Protein AF-A0A1E1W7G1-F1 (afdb_monomer_lite)

pLDDT: mean 76.02, std 21.82, range [36.44, 98.06]

Foldseek 3Di:
DDDDDDDDDDDDDDDDDDDPDPPPPPPPPPPPPDVVVVVLVVQAPDDDDCVLPPPPVCPVVVVVCSVPDGDGPCPDPPVRVVQVCVFPVVVQVPDDFDADDPVRPDGRDTDDDDDDDDPVNDD

Secondary structure (DSSP, 8-state):
-----------------------------------HHHHHHH-------GGG---HHHHHHHHHHHHH----TT-S-HHHHHHHHHHHHHHHTTSPPB---TT----SB-----S---TTS--

Radius of gyration: 29.88 Å; chains: 1; bounding box: 56×70×84 Å

Structure (mmCIF, N/CA/C/O backbone):
data_AF-A0A1E1W7G1-F1
#
_entry.id   AF-A0A1E1W7G1-F1
#
loop_
_atom_site.group_PDB
_atom_site.id
_atom_site.type_symbol
_atom_site.label_atom_id
_atom_site.label_alt_id
_atom_site.label_comp_id
_atom_site.label_asym_id
_atom_site.label_entity_id
_atom_site.label_seq_id
_atom_site.pdbx_PDB_ins_code
_atom_site.Cartn_x
_atom_site.Cartn_y
_atom_site.Cartn_z
_atom_site.occupancy
_atom_site.B_iso_or_equiv
_atom_site.auth_seq_id
_atom_site.auth_comp_id
_atom_site.auth_asym_id
_atom_site.auth_atom_id
_atom_site.pdbx_PDB_model_num
ATOM 1 N N . MET A 1 1 ? 22.860 47.927 57.423 1.00 47.31 1 MET A N 1
ATOM 2 C CA . MET A 1 1 ? 24.307 47.719 57.165 1.00 47.31 1 MET A CA 1
ATOM 3 C C . MET A 1 1 ? 24.834 46.611 58.072 1.00 47.31 1 MET A C 1
ATOM 5 O O . MET A 1 1 ? 24.333 46.513 59.184 1.00 47.31 1 MET A O 1
ATOM 9 N N . ARG A 1 2 ? 25.856 45.866 57.603 1.00 39.28 2 ARG A N 1
ATOM 10 C CA . ARG A 1 2 ? 26.375 44.532 58.025 1.00 39.28 2 ARG A CA 1
ATOM 11 C C . ARG A 1 2 ? 25.753 43.397 57.194 1.00 39.28 2 ARG A C 1
ATOM 13 O O . ARG A 1 2 ? 24.558 43.171 57.297 1.00 39.28 2 ARG A O 1
ATOM 20 N N . LEU A 1 3 ? 26.423 42.942 56.127 1.00 46.53 3 LEU A N 1
ATOM 21 C CA . LEU A 1 3 ? 27.581 42.022 56.032 1.00 46.53 3 LEU A CA 1
ATOM 22 C C . LEU A 1 3 ? 27.191 40.577 56.362 1.00 46.53 3 LEU A C 1
ATOM 24 O O . LEU A 1 3 ? 26.861 40.298 57.507 1.00 46.53 3 LEU A O 1
ATOM 28 N N . LEU A 1 4 ? 27.326 39.676 55.384 1.00 48.78 4 LEU A N 1
ATOM 29 C CA . LEU A 1 4 ? 28.330 38.606 55.413 1.00 48.78 4 LEU A CA 1
ATOM 30 C C . LEU A 1 4 ? 28.379 37.869 54.060 1.00 48.78 4 LEU A C 1
ATOM 32 O O . LEU A 1 4 ? 27.374 37.473 53.482 1.00 48.78 4 LEU A O 1
ATOM 36 N N . THR A 1 5 ? 29.605 37.773 53.567 1.00 52.91 5 THR A N 1
ATOM 37 C CA . THR A 1 5 ? 30.124 37.111 52.368 1.00 52.91 5 THR A CA 1
ATOM 38 C C . THR A 1 5 ? 30.096 35.592 52.482 1.00 52.91 5 THR A C 1
ATOM 40 O O . THR A 1 5 ? 30.371 35.113 53.572 1.00 52.91 5 THR A O 1
ATOM 43 N N . PHE A 1 6 ? 30.010 34.864 51.363 1.00 44.62 6 PHE A N 1
ATOM 44 C CA . PHE A 1 6 ? 30.870 33.692 51.134 1.00 44.62 6 PHE A CA 1
ATOM 45 C C . PHE A 1 6 ? 31.154 33.514 49.641 1.00 44.62 6 PHE A C 1
ATOM 47 O O . PHE A 1 6 ? 30.256 33.358 48.817 1.00 44.62 6 PHE A O 1
ATOM 54 N N . SER A 1 7 ? 32.437 33.560 49.310 1.00 46.59 7 SER A N 1
ATOM 55 C CA . SER A 1 7 ? 33.021 33.113 48.054 1.00 46.59 7 SER A CA 1
ATOM 56 C C . SER A 1 7 ? 33.713 31.760 48.269 1.00 46.59 7 SER A C 1
ATOM 58 O O . SER A 1 7 ? 33.988 31.376 49.403 1.00 46.59 7 SER A O 1
ATOM 60 N N . PHE A 1 8 ? 34.047 31.115 47.144 1.00 43.97 8 PHE A N 1
ATOM 61 C CA . PHE A 1 8 ? 34.893 29.925 46.951 1.00 43.97 8 PHE A CA 1
ATOM 62 C C . PHE A 1 8 ? 34.184 28.562 46.902 1.00 43.97 8 PHE A C 1
ATOM 64 O O . PHE A 1 8 ? 33.807 27.997 47.916 1.00 43.97 8 PHE A O 1
ATOM 71 N N . LEU A 1 9 ? 34.175 27.945 45.712 1.00 55.38 9 LEU A N 1
ATOM 72 C CA . LEU A 1 9 ? 35.238 27.002 45.332 1.00 55.38 9 LEU A CA 1
ATOM 73 C C . LEU A 1 9 ? 35.172 26.643 43.837 1.00 55.38 9 LEU A C 1
ATOM 75 O O . LEU A 1 9 ? 34.281 25.949 43.360 1.00 55.38 9 LEU A O 1
ATOM 79 N N . LYS A 1 10 ? 36.199 27.097 43.110 1.00 44.03 10 LYS A N 1
ATOM 80 C CA . LYS A 1 10 ? 36.737 26.412 41.930 1.00 44.03 10 LYS A CA 1
ATOM 81 C C . LYS A 1 10 ? 37.198 25.015 42.358 1.00 44.03 10 LYS A C 1
ATOM 83 O O . LYS A 1 10 ? 37.874 24.928 43.379 1.00 44.03 10 LYS A O 1
ATOM 88 N N . ASN A 1 11 ? 36.885 23.981 41.568 1.00 44.62 11 ASN A N 1
ATOM 89 C CA . ASN A 1 11 ? 37.773 22.858 41.199 1.00 44.62 11 ASN A CA 1
ATOM 90 C C . ASN A 1 11 ? 36.973 21.694 40.574 1.00 44.62 11 ASN A C 1
ATOM 92 O O . ASN A 1 11 ? 36.735 20.679 41.224 1.00 44.62 11 ASN A O 1
ATOM 96 N N . CYS A 1 12 ? 36.625 21.782 39.285 1.00 42.41 12 CYS A N 1
ATOM 97 C CA . CYS A 1 12 ? 36.275 20.585 38.513 1.00 42.41 12 CYS A CA 1
ATOM 98 C C . CYS A 1 12 ? 37.566 19.838 38.161 1.00 42.41 12 CYS A C 1
ATOM 100 O O . CYS A 1 12 ? 38.246 20.171 37.192 1.00 42.41 12 CYS A O 1
ATOM 102 N N . LYS A 1 13 ? 37.929 18.842 38.973 1.00 43.03 13 LYS A N 1
ATOM 103 C CA . LYS A 1 13 ? 38.950 17.855 38.617 1.00 43.03 13 LYS A CA 1
ATOM 104 C C . LYS A 1 13 ? 38.252 16.626 38.048 1.00 43.03 13 LYS A C 1
ATOM 106 O O . LYS A 1 13 ? 37.681 15.832 38.785 1.00 43.03 13 LYS A O 1
ATOM 111 N N . PHE A 1 14 ? 38.331 16.483 36.728 1.00 48.44 14 PHE A N 1
ATOM 112 C CA . PHE A 1 14 ? 38.156 15.204 36.047 1.00 48.44 14 PHE A CA 1
ATOM 113 C C . PHE A 1 14 ? 39.054 14.157 36.707 1.00 48.44 14 PHE A C 1
ATOM 115 O O . PHE A 1 14 ? 40.259 14.393 36.821 1.00 48.44 14 PHE A O 1
ATOM 122 N N . LYS A 1 15 ? 38.484 13.008 37.084 1.00 36.44 15 LYS A N 1
ATOM 123 C CA . LYS A 1 15 ? 39.148 11.701 37.002 1.00 36.44 15 LYS A CA 1
ATOM 124 C C . LYS A 1 15 ? 38.175 10.548 37.262 1.00 36.44 15 LYS A C 1
ATOM 126 O O . LYS A 1 15 ? 37.588 10.463 38.329 1.00 36.44 15 LYS A O 1
ATOM 131 N N . SER A 1 16 ? 38.196 9.630 36.292 1.00 40.59 16 SER A N 1
ATOM 132 C CA . SER A 1 16 ? 38.102 8.172 36.433 1.00 40.59 16 SER A CA 1
ATOM 133 C C . SER A 1 16 ? 36.749 7.571 36.826 1.00 40.59 16 SER A C 1
ATOM 135 O O . SER A 1 16 ? 36.305 7.730 37.952 1.00 40.59 16 SER A O 1
ATOM 137 N N . ILE A 1 17 ? 36.182 6.750 35.935 1.00 42.09 17 ILE A N 1
ATOM 138 C CA . ILE A 1 17 ? 36.261 5.278 36.030 1.00 42.09 17 ILE A CA 1
ATOM 139 C C . ILE A 1 17 ? 35.962 4.696 34.637 1.00 42.09 17 ILE A C 1
ATOM 141 O O . ILE A 1 17 ? 34.835 4.693 34.153 1.00 42.09 17 ILE A O 1
ATOM 145 N N . LEU A 1 18 ? 37.023 4.228 33.981 1.00 48.94 18 LEU A N 1
ATOM 146 C CA . LEU A 1 18 ? 36.962 3.254 32.897 1.00 48.94 18 LEU A CA 1
ATOM 147 C C . LEU A 1 18 ? 36.856 1.874 33.546 1.00 48.94 18 LEU A C 1
ATOM 149 O O . LEU A 1 18 ? 37.848 1.408 34.087 1.00 48.94 18 LEU A O 1
ATOM 153 N N . TYR A 1 19 ? 35.690 1.238 33.463 1.00 44.81 19 TYR A N 1
ATOM 154 C CA . TYR A 1 19 ? 35.550 -0.222 33.404 1.00 44.81 19 TYR A CA 1
ATOM 155 C C . TYR A 1 19 ? 34.296 -0.537 32.584 1.00 44.81 19 TYR A C 1
ATOM 157 O O . TYR A 1 19 ? 33.251 -0.919 33.102 1.00 44.81 19 TYR A O 1
ATOM 165 N N . GLY A 1 20 ? 34.390 -0.315 31.271 1.00 41.72 20 GLY A N 1
ATOM 166 C CA . GLY A 1 20 ? 33.438 -0.875 30.322 1.00 41.72 20 GLY A CA 1
ATOM 167 C C . GLY A 1 20 ? 33.693 -2.374 30.215 1.00 41.72 20 GLY A C 1
ATOM 168 O O . GLY A 1 20 ? 34.668 -2.794 29.599 1.00 41.72 20 GLY A O 1
ATOM 169 N N . VAL A 1 21 ? 32.840 -3.182 30.837 1.00 44.28 21 VAL A N 1
ATOM 170 C CA . VAL A 1 21 ? 32.756 -4.616 30.544 1.00 44.28 21 VAL A CA 1
ATOM 171 C C . VAL A 1 21 ? 32.287 -4.741 29.092 1.00 44.28 21 VAL A C 1
ATOM 173 O O . VAL A 1 21 ? 31.203 -4.239 28.782 1.00 44.28 21 VAL A O 1
ATOM 176 N N . PRO A 1 22 ? 33.032 -5.390 28.179 1.00 43.75 22 PRO A N 1
ATOM 177 C CA . PRO A 1 22 ? 32.483 -5.694 26.873 1.00 43.75 22 PRO A CA 1
ATOM 178 C C . PRO A 1 22 ? 31.422 -6.772 27.085 1.00 43.75 22 PRO A C 1
ATOM 180 O O . PRO A 1 22 ? 31.731 -7.941 27.325 1.00 43.75 22 PRO A O 1
ATOM 183 N N . ARG A 1 23 ? 30.151 -6.369 27.030 1.00 39.25 23 ARG A N 1
ATOM 184 C CA . ARG A 1 23 ? 29.025 -7.294 26.942 1.00 39.25 23 ARG A CA 1
ATOM 185 C C . ARG A 1 23 ? 29.153 -7.983 25.577 1.00 39.25 23 ARG A C 1
ATOM 187 O O . ARG A 1 23 ? 28.689 -7.464 24.569 1.00 39.25 23 ARG A O 1
ATOM 194 N N . ARG A 1 24 ? 29.875 -9.109 25.521 1.00 44.03 24 ARG A N 1
ATOM 195 C CA . ARG A 1 24 ? 29.866 -10.000 24.354 1.00 44.03 24 ARG A CA 1
ATOM 196 C C . ARG A 1 24 ? 28.432 -10.498 24.196 1.00 44.03 24 ARG A C 1
ATOM 198 O O . ARG A 1 24 ? 28.006 -11.376 24.940 1.00 44.03 24 ARG A O 1
ATOM 205 N N . LEU A 1 25 ? 27.694 -9.926 23.250 1.00 43.78 25 LEU A N 1
ATOM 206 C CA . LEU A 1 25 ? 26.519 -10.571 22.678 1.00 43.78 25 LEU A CA 1
ATOM 207 C C . LEU A 1 25 ? 27.013 -11.859 22.009 1.00 43.78 25 LEU A C 1
ATOM 209 O O . LEU A 1 25 ? 27.616 -11.829 20.941 1.00 43.78 25 LEU A O 1
ATOM 213 N N . ARG A 1 26 ? 26.837 -12.991 22.696 1.00 41.53 26 ARG A N 1
ATOM 214 C CA . ARG A 1 26 ? 26.866 -14.309 22.065 1.00 41.53 26 ARG A CA 1
ATOM 215 C C . ARG A 1 26 ? 25.584 -14.427 21.250 1.00 41.53 26 ARG A C 1
ATOM 217 O O . ARG A 1 26 ? 24.525 -14.662 21.820 1.00 41.53 26 ARG A O 1
ATOM 224 N N . SER A 1 27 ? 25.679 -14.261 19.938 1.00 47.84 27 SER A N 1
ATOM 225 C CA . SER A 1 27 ? 24.666 -14.754 19.008 1.00 47.84 27 SER A CA 1
ATOM 226 C C . SER A 1 27 ? 24.915 -16.247 18.778 1.00 47.84 27 SER A C 1
ATOM 228 O O . SER A 1 27 ? 25.355 -16.655 17.707 1.00 47.84 27 SER A O 1
ATOM 230 N N . ASP A 1 28 ? 24.692 -17.067 19.806 1.00 47.09 28 ASP A N 1
ATOM 231 C CA . ASP A 1 28 ? 24.603 -18.520 19.630 1.00 47.09 28 ASP A CA 1
ATOM 232 C C . ASP A 1 28 ? 23.168 -18.852 19.216 1.00 47.09 28 ASP A C 1
ATOM 234 O O . ASP A 1 28 ? 22.364 -19.423 19.948 1.00 47.09 28 ASP A O 1
ATOM 238 N N . THR A 1 29 ? 22.820 -18.426 18.011 1.00 45.91 29 THR A N 1
ATOM 239 C CA . THR A 1 29 ? 21.780 -19.077 17.225 1.00 45.91 29 THR A CA 1
ATOM 240 C C . THR A 1 29 ? 22.313 -19.037 15.812 1.00 45.91 29 THR A C 1
ATOM 242 O O . THR A 1 29 ? 22.207 -18.030 15.115 1.00 45.91 29 THR A O 1
ATOM 245 N N . ALA A 1 30 ? 23.003 -20.108 15.422 1.00 49.00 30 ALA A N 1
ATOM 246 C CA . ALA A 1 30 ? 23.211 -20.376 14.015 1.00 49.00 30 ALA A CA 1
ATOM 247 C C . ALA A 1 30 ? 21.810 -20.543 13.426 1.00 49.00 30 ALA A C 1
ATOM 249 O O . ALA A 1 30 ? 21.203 -21.606 13.552 1.00 49.00 30 ALA A O 1
ATOM 250 N N . LEU A 1 31 ? 21.267 -19.459 12.866 1.00 47.44 31 LEU A N 1
ATOM 251 C CA . LEU A 1 31 ? 20.154 -19.566 11.943 1.00 47.44 31 LEU A CA 1
ATOM 252 C C . LEU A 1 31 ? 20.594 -20.599 10.904 1.00 47.44 31 LEU A C 1
ATOM 254 O O . LEU A 1 31 ? 21.731 -20.499 10.415 1.00 47.44 31 LEU A O 1
ATOM 258 N N . PRO A 1 32 ? 19.777 -21.628 10.622 1.00 44.34 32 PRO A N 1
ATOM 259 C CA . PRO A 1 32 ? 20.084 -22.518 9.524 1.00 44.34 32 PRO A CA 1
ATOM 260 C C . PRO A 1 32 ? 20.313 -21.616 8.319 1.00 44.34 32 PRO A C 1
ATOM 262 O O . PRO A 1 32 ? 19.484 -20.764 8.005 1.00 44.34 32 PRO A O 1
ATOM 265 N N . LYS A 1 33 ? 21.492 -21.740 7.711 1.00 43.62 33 LYS A N 1
ATOM 266 C CA . LYS A 1 33 ? 21.811 -21.077 6.456 1.00 43.62 33 LYS A CA 1
ATOM 267 C C . LYS A 1 33 ? 20.974 -21.784 5.403 1.00 43.62 33 LYS A C 1
ATOM 269 O O . LYS A 1 33 ? 21.434 -22.716 4.753 1.00 43.62 33 LYS A O 1
ATOM 274 N N . ILE A 1 34 ? 19.695 -21.434 5.378 1.00 52.50 34 ILE A N 1
ATOM 275 C CA . ILE A 1 34 ? 18.785 -21.787 4.312 1.00 52.50 34 ILE A CA 1
ATOM 276 C C . ILE A 1 34 ? 19.468 -21.267 3.047 1.00 52.50 34 ILE A C 1
ATOM 278 O O . ILE A 1 34 ? 20.034 -20.174 3.047 1.00 52.50 34 ILE A O 1
ATOM 282 N N . GLU A 1 35 ? 19.551 -22.103 2.017 1.00 55.25 35 GLU A N 1
ATOM 283 C CA . GLU A 1 35 ? 20.078 -21.696 0.717 1.00 55.25 35 GLU A CA 1
ATOM 284 C C . GLU A 1 35 ? 19.117 -20.641 0.144 1.00 55.25 35 GLU A C 1
ATOM 286 O O . GLU A 1 35 ? 18.196 -20.972 -0.599 1.00 55.25 35 GLU A O 1
ATOM 291 N N . ASP A 1 36 ? 19.305 -19.380 0.557 1.00 55.44 36 ASP A N 1
ATOM 292 C CA . ASP A 1 36 ? 18.441 -18.227 0.270 1.00 55.44 36 ASP A CA 1
ATOM 293 C C . ASP A 1 36 ? 18.145 -18.088 -1.228 1.00 55.44 36 ASP A C 1
ATOM 295 O O . ASP A 1 36 ? 17.084 -17.610 -1.621 1.00 55.44 36 ASP A O 1
ATOM 299 N N . ASP A 1 37 ? 19.065 -18.549 -2.073 1.00 55.50 37 ASP A N 1
ATOM 300 C CA . ASP A 1 37 ? 18.959 -18.454 -3.524 1.00 55.50 37 ASP A CA 1
ATOM 301 C C . ASP A 1 37 ? 17.931 -19.425 -4.125 1.00 55.50 37 ASP A C 1
ATOM 303 O O . ASP A 1 37 ? 17.290 -19.076 -5.112 1.00 55.50 37 ASP A O 1
ATOM 307 N N . LYS A 1 38 ? 17.689 -20.601 -3.522 1.00 49.16 38 LYS A N 1
ATOM 308 C CA . LYS A 1 38 ? 16.699 -21.560 -4.055 1.00 49.16 38 LYS A CA 1
ATOM 309 C C . LYS A 1 38 ? 15.263 -21.197 -3.702 1.00 49.16 38 LYS A C 1
ATOM 311 O O . LYS A 1 38 ? 14.368 -21.401 -4.513 1.00 49.16 38 LYS A O 1
ATOM 316 N N . ILE A 1 39 ? 15.041 -20.642 -2.511 1.00 53.44 39 ILE A N 1
ATOM 317 C CA . ILE A 1 39 ? 13.709 -20.171 -2.103 1.00 53.44 39 ILE A CA 1
ATOM 318 C C . ILE A 1 39 ? 13.329 -18.907 -2.888 1.00 53.44 39 ILE A C 1
ATOM 320 O O . ILE A 1 39 ? 12.172 -18.740 -3.267 1.00 53.44 39 ILE A O 1
ATOM 324 N N . LYS A 1 40 ? 14.303 -18.043 -3.207 1.00 54.75 40 LYS A N 1
ATOM 325 C CA . LYS A 1 40 ? 14.079 -16.843 -4.028 1.00 54.75 40 LYS A CA 1
ATOM 326 C C . LYS A 1 40 ? 13.606 -17.150 -5.447 1.00 54.75 40 LYS A C 1
ATOM 328 O O . LYS A 1 40 ? 12.767 -16.416 -5.963 1.00 54.75 40 LYS A O 1
ATOM 333 N N . GLU A 1 41 ? 14.131 -18.200 -6.075 1.00 56.44 41 GLU A N 1
ATOM 334 C CA . GLU A 1 41 ? 13.824 -18.514 -7.475 1.00 56.44 41 GLU A CA 1
ATOM 335 C C . GLU A 1 41 ? 12.403 -19.087 -7.651 1.00 56.44 41 GLU A C 1
ATOM 337 O O . GLU A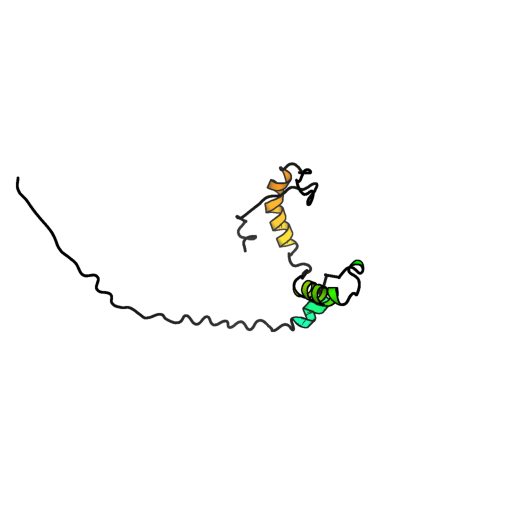 1 41 ? 11.720 -18.734 -8.608 1.00 56.44 41 GLU A O 1
ATOM 342 N N . GLU A 1 42 ? 11.898 -19.874 -6.693 1.00 55.66 42 GLU A N 1
ATOM 343 C CA . GLU A 1 42 ? 10.512 -20.383 -6.723 1.00 55.66 42 GLU A CA 1
ATOM 344 C C . GLU A 1 42 ? 9.448 -19.357 -6.286 1.00 55.66 42 GLU A C 1
ATOM 346 O O . GLU A 1 42 ? 8.269 -19.513 -6.610 1.00 55.66 42 GLU A O 1
ATOM 351 N N . MET A 1 43 ? 9.831 -18.297 -5.564 1.00 57.00 43 MET A N 1
ATOM 352 C CA . MET A 1 43 ? 8.891 -17.327 -4.983 1.00 57.00 43 MET A CA 1
ATOM 353 C C . MET A 1 43 ? 8.834 -15.976 -5.708 1.00 57.00 43 MET A C 1
ATOM 355 O O . MET A 1 43 ? 8.150 -15.067 -5.236 1.00 57.00 43 MET A O 1
ATOM 359 N N . SER A 1 44 ? 9.512 -15.816 -6.850 1.00 71.31 44 SER A N 1
ATOM 360 C CA . SER A 1 44 ? 9.442 -14.582 -7.643 1.00 71.31 44 SER A CA 1
ATOM 361 C C . SER A 1 44 ? 8.044 -14.391 -8.236 1.00 71.31 44 SER A C 1
ATOM 363 O O . SER A 1 44 ? 7.742 -14.824 -9.343 1.00 71.31 44 SER A O 1
ATOM 365 N N . LEU A 1 45 ? 7.189 -13.696 -7.493 1.00 83.62 45 LEU A N 1
ATOM 366 C CA . LEU A 1 45 ? 5.845 -13.292 -7.904 1.00 83.62 45 LEU A CA 1
ATOM 367 C C . LEU A 1 45 ? 5.815 -12.084 -8.853 1.00 83.62 45 LEU A C 1
ATOM 369 O O . LEU A 1 45 ? 4.744 -11.633 -9.256 1.00 83.62 45 LEU A O 1
ATOM 373 N N . VAL A 1 46 ? 6.982 -11.525 -9.164 1.00 87.94 46 VAL A N 1
ATOM 374 C CA . VAL A 1 46 ? 7.129 -10.324 -9.980 1.00 87.94 46 VAL A CA 1
ATOM 375 C C . VAL A 1 46 ? 7.547 -10.735 -11.383 1.00 87.94 46 VAL A C 1
ATOM 377 O O . VAL A 1 46 ? 8.583 -11.369 -11.572 1.00 87.94 46 VAL A O 1
ATOM 380 N N . GLU A 1 47 ? 6.768 -10.311 -12.372 1.00 87.50 47 GLU A N 1
ATOM 381 C CA . GLU A 1 47 ? 7.084 -10.485 -13.787 1.00 87.50 47 GLU A CA 1
ATOM 382 C C . GLU A 1 47 ? 7.209 -9.122 -14.469 1.00 87.50 47 GLU A C 1
ATOM 384 O O . GLU A 1 47 ? 6.448 -8.189 -14.199 1.00 87.50 47 GLU A O 1
ATOM 389 N N . ILE A 1 48 ? 8.175 -8.997 -15.381 1.00 87.56 48 ILE A N 1
ATOM 390 C CA . ILE A 1 48 ? 8.317 -7.796 -16.206 1.00 87.56 48 ILE A CA 1
ATOM 391 C C . ILE A 1 48 ? 7.362 -7.899 -17.393 1.00 87.56 48 ILE A C 1
ATOM 393 O O . ILE A 1 48 ? 7.435 -8.838 -18.184 1.00 87.56 48 ILE A O 1
ATOM 397 N N . SER A 1 49 ? 6.507 -6.887 -17.556 1.00 88.44 49 SER A N 1
ATOM 398 C CA . SER A 1 49 ? 5.602 -6.798 -18.703 1.00 88.44 49 SER A CA 1
ATOM 399 C C . SER A 1 49 ? 6.370 -6.823 -20.037 1.00 88.44 49 SER A C 1
ATOM 401 O O . SER A 1 49 ? 7.313 -6.039 -20.208 1.00 88.44 49 SER A O 1
ATOM 403 N N . PRO A 1 50 ? 5.917 -7.600 -21.042 1.00 87.38 50 PRO A N 1
ATOM 404 C CA . PRO A 1 50 ? 6.499 -7.589 -22.386 1.00 87.38 50 PRO A CA 1
ATOM 405 C C . PRO A 1 50 ? 6.509 -6.203 -23.048 1.00 87.38 50 PRO A C 1
ATOM 407 O O . PRO A 1 50 ? 7.356 -5.923 -23.895 1.00 87.38 50 PRO A O 1
ATOM 410 N N . SER A 1 51 ? 5.603 -5.304 -22.641 1.00 86.81 51 SER A N 1
ATOM 411 C CA . SER A 1 51 ? 5.542 -3.927 -23.153 1.00 86.81 51 SER A CA 1
ATOM 412 C C . SER A 1 51 ? 6.798 -3.104 -22.865 1.00 86.81 51 SER A C 1
ATOM 414 O O . SER A 1 51 ? 7.021 -2.093 -23.525 1.00 86.81 51 SER A O 1
ATOM 416 N N . TRP A 1 52 ? 7.639 -3.533 -21.919 1.00 83.19 52 TRP A N 1
ATOM 417 C CA . TRP A 1 52 ? 8.909 -2.874 -21.641 1.00 83.19 52 TRP A CA 1
ATOM 418 C C . TRP A 1 52 ? 9.946 -3.109 -22.745 1.00 83.19 52 TRP A C 1
ATOM 420 O O . TRP A 1 52 ? 10.949 -2.413 -22.735 1.00 83.19 52 TRP A O 1
ATOM 430 N N . GLY A 1 53 ? 9.730 -4.042 -23.686 1.00 79.88 53 GLY A N 1
ATOM 431 C CA . GLY A 1 53 ? 10.552 -4.247 -24.892 1.00 79.88 53 GLY A CA 1
ATOM 432 C C . GLY A 1 53 ? 12.000 -4.692 -24.633 1.00 79.88 53 GLY A C 1
ATOM 433 O O . GLY A 1 53 ? 12.651 -4.236 -23.699 1.00 79.88 53 GLY A O 1
ATOM 434 N N . ASP A 1 54 ? 12.551 -5.593 -25.442 1.00 81.69 54 ASP A N 1
ATOM 435 C CA . ASP A 1 54 ? 13.858 -6.228 -25.159 1.00 81.69 54 ASP A CA 1
ATOM 436 C C . ASP A 1 54 ? 15.073 -5.386 -25.571 1.00 81.69 54 ASP A C 1
ATOM 438 O O . ASP A 1 54 ? 16.150 -5.902 -25.876 1.00 81.69 54 ASP A O 1
ATOM 442 N N . ALA A 1 55 ? 14.899 -4.066 -25.587 1.00 85.25 55 ALA A N 1
ATOM 443 C CA . ALA A 1 55 ? 15.969 -3.144 -25.899 1.00 85.25 55 ALA A CA 1
ATOM 444 C C . ALA A 1 55 ? 17.104 -3.285 -24.858 1.00 85.25 55 ALA A C 1
ATOM 446 O O . ALA A 1 55 ? 16.831 -3.325 -23.652 1.00 85.25 55 ALA A O 1
ATOM 447 N N . PRO A 1 56 ? 18.384 -3.328 -25.280 1.00 82.12 56 PRO A N 1
ATOM 448 C CA . PRO A 1 56 ? 19.521 -3.488 -24.368 1.00 82.12 56 PRO A CA 1
ATOM 449 C C . PRO A 1 56 ? 19.594 -2.406 -23.282 1.00 82.12 56 PRO A C 1
ATOM 451 O O . PRO A 1 56 ? 20.063 -2.664 -22.177 1.00 82.12 56 PRO A O 1
ATOM 454 N N . GLU A 1 57 ? 19.086 -1.209 -23.581 1.00 82.19 57 GLU A N 1
ATOM 455 C CA . GLU A 1 57 ? 18.972 -0.085 -22.645 1.00 82.19 57 GLU A CA 1
ATOM 456 C C . GLU A 1 57 ? 18.075 -0.390 -21.434 1.00 82.19 57 GLU A C 1
ATOM 458 O O . GLU A 1 57 ? 18.331 0.107 -20.339 1.00 82.19 57 GLU A O 1
ATOM 463 N N . HIS A 1 58 ? 17.080 -1.271 -21.582 1.00 86.69 58 HIS 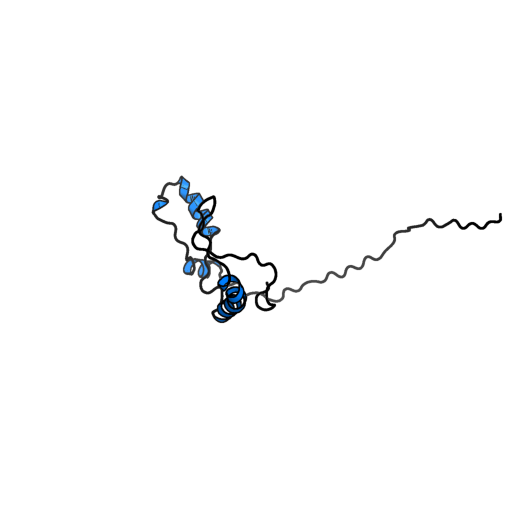A N 1
ATOM 464 C CA . HIS A 1 58 ? 16.186 -1.671 -20.494 1.00 86.69 58 HIS A CA 1
ATOM 465 C C . HIS A 1 58 ? 16.688 -2.898 -19.724 1.00 86.69 58 HIS A C 1
ATOM 467 O O . HIS A 1 58 ? 16.184 -3.176 -18.638 1.00 86.69 58 HIS A O 1
ATOM 473 N N . ALA A 1 59 ? 17.693 -3.624 -20.227 1.00 88.62 59 ALA A N 1
ATOM 474 C CA . ALA A 1 59 ? 18.181 -4.852 -19.593 1.00 88.62 59 ALA A CA 1
ATOM 475 C C . ALA A 1 59 ? 18.731 -4.598 -18.179 1.00 88.62 59 ALA A C 1
ATOM 477 O O . ALA A 1 59 ? 18.383 -5.310 -17.235 1.00 88.62 59 ALA A O 1
ATOM 478 N N . ALA A 1 60 ? 19.532 -3.541 -18.015 1.00 89.94 60 ALA A N 1
ATOM 479 C CA . ALA A 1 60 ? 20.077 -3.157 -16.714 1.00 89.94 60 ALA A CA 1
ATOM 480 C C . ALA A 1 60 ? 18.974 -2.721 -15.732 1.00 89.94 60 ALA A C 1
ATOM 482 O O . ALA A 1 60 ? 19.018 -3.082 -14.557 1.00 89.94 60 ALA A O 1
ATOM 483 N N . LEU A 1 61 ? 17.964 -1.990 -16.219 1.00 89.81 61 LEU A N 1
ATOM 484 C CA . LEU A 1 61 ? 16.830 -1.546 -15.410 1.00 89.81 61 LEU A CA 1
ATOM 485 C C . LEU A 1 61 ? 15.971 -2.727 -14.946 1.00 89.81 61 LEU A C 1
ATOM 487 O O . LEU A 1 61 ? 15.657 -2.823 -13.766 1.00 89.81 61 LEU A O 1
ATOM 491 N N . ARG A 1 62 ? 15.636 -3.658 -15.845 1.00 88.19 62 ARG A N 1
ATOM 492 C CA . ARG A 1 62 ? 14.877 -4.875 -15.516 1.00 88.19 62 ARG A CA 1
ATOM 493 C C . ARG A 1 62 ? 15.586 -5.704 -14.448 1.00 88.19 62 ARG A C 1
ATOM 495 O O . ARG A 1 62 ? 14.958 -6.111 -13.477 1.00 88.19 62 ARG A O 1
ATOM 502 N N . ALA A 1 63 ? 16.897 -5.903 -14.602 1.00 88.00 63 ALA A N 1
ATOM 503 C CA . ALA A 1 63 ? 17.705 -6.614 -13.616 1.00 88.00 63 ALA A CA 1
ATOM 504 C C . ALA A 1 63 ? 17.725 -5.895 -12.257 1.00 88.00 63 ALA A C 1
ATOM 506 O O . ALA A 1 63 ? 17.680 -6.550 -11.220 1.00 88.00 63 ALA A O 1
ATOM 507 N N . ALA A 1 64 ? 17.767 -4.558 -12.246 1.00 90.12 64 ALA A N 1
ATOM 508 C CA . ALA A 1 64 ? 17.678 -3.785 -11.011 1.00 90.12 64 ALA A CA 1
ATOM 509 C C . ALA A 1 64 ? 16.304 -3.927 -10.337 1.00 90.12 64 ALA A C 1
ATOM 511 O O . ALA A 1 64 ? 16.249 -4.190 -9.141 1.00 90.12 64 ALA A O 1
ATOM 512 N N . VAL A 1 65 ? 15.210 -3.834 -11.100 1.00 90.19 65 VAL A N 1
ATOM 513 C CA . VAL A 1 65 ? 13.846 -3.996 -10.573 1.00 90.19 65 VAL A CA 1
ATOM 514 C C . VAL A 1 65 ? 13.656 -5.382 -9.966 1.00 90.19 65 VAL A C 1
ATOM 516 O O . VAL A 1 65 ? 13.225 -5.476 -8.827 1.00 90.19 65 VAL A O 1
ATOM 519 N N . LEU A 1 66 ? 14.028 -6.452 -10.674 1.00 88.06 66 LEU A N 1
ATOM 520 C CA . LEU A 1 66 ? 13.867 -7.824 -10.169 1.00 88.06 66 LEU A CA 1
ATOM 521 C C . LEU A 1 66 ? 14.735 -8.130 -8.940 1.00 88.06 66 LEU A C 1
ATOM 523 O O . LEU A 1 66 ? 14.419 -9.031 -8.167 1.00 88.06 66 LEU A O 1
ATOM 527 N N . ARG A 1 67 ? 15.837 -7.397 -8.762 1.00 87.94 67 ARG A N 1
ATOM 528 C CA . ARG A 1 67 ? 16.690 -7.511 -7.577 1.00 87.94 67 ARG A CA 1
ATOM 529 C C . ARG A 1 67 ? 16.108 -6.779 -6.369 1.00 87.94 67 ARG A C 1
ATOM 531 O O . ARG A 1 67 ? 16.305 -7.248 -5.258 1.00 87.94 67 ARG A O 1
ATOM 538 N N . ASP A 1 68 ? 15.474 -5.627 -6.573 1.00 90.06 68 ASP A N 1
ATOM 539 C CA . ASP A 1 68 ? 15.074 -4.736 -5.475 1.00 90.06 68 ASP A CA 1
ATOM 540 C C . ASP A 1 68 ? 13.574 -4.850 -5.128 1.00 90.06 68 ASP A C 1
ATOM 542 O O . ASP A 1 68 ? 13.164 -4.481 -4.028 1.00 90.06 68 ASP A O 1
ATOM 546 N N . LEU A 1 69 ? 12.749 -5.372 -6.043 1.00 89.88 69 LEU A N 1
ATOM 547 C CA . LEU A 1 69 ? 11.318 -5.601 -5.856 1.00 89.88 69 LEU A CA 1
ATOM 548 C C . LEU A 1 69 ? 11.046 -7.085 -5.596 1.00 89.88 69 LEU A C 1
ATOM 550 O O . LEU A 1 69 ? 11.222 -7.931 -6.473 1.00 89.88 69 LEU A O 1
ATOM 554 N N . HIS A 1 70 ? 10.531 -7.382 -4.408 1.00 87.00 70 HIS A N 1
ATOM 555 C CA . HIS A 1 70 ? 10.132 -8.727 -4.014 1.00 87.00 70 HIS A CA 1
ATOM 556 C C . HIS A 1 70 ? 8.700 -8.732 -3.498 1.00 87.00 70 HIS A C 1
ATOM 558 O O . HIS A 1 70 ? 8.263 -7.798 -2.829 1.00 87.00 70 HIS A O 1
ATOM 564 N N . VAL A 1 71 ? 7.985 -9.814 -3.793 1.00 88.88 71 VAL A N 1
ATOM 565 C CA . VAL A 1 71 ? 6.649 -10.065 -3.259 1.00 88.88 71 VAL A CA 1
ATOM 566 C C . VAL A 1 71 ? 6.676 -11.433 -2.598 1.00 88.88 71 VAL A C 1
ATOM 568 O O . VAL A 1 71 ? 6.933 -12.441 -3.254 1.00 88.88 71 VAL A O 1
ATOM 571 N N . THR A 1 72 ? 6.420 -11.452 -1.295 1.00 88.62 72 THR A N 1
ATOM 572 C CA . THR A 1 72 ? 6.394 -12.671 -0.486 1.00 88.62 72 THR A CA 1
ATOM 573 C C . THR A 1 72 ? 4.947 -13.104 -0.303 1.00 88.62 72 THR A C 1
ATOM 575 O O . THR A 1 72 ? 4.138 -12.343 0.227 1.00 88.62 72 THR A O 1
ATOM 578 N N . ARG A 1 73 ? 4.613 -14.317 -0.759 1.00 90.06 73 ARG A N 1
ATOM 579 C CA . ARG A 1 73 ? 3.302 -14.928 -0.494 1.00 90.06 73 ARG A CA 1
ATOM 580 C C . ARG A 1 73 ? 3.131 -15.178 0.994 1.00 90.06 73 ARG A C 1
ATOM 582 O O . ARG A 1 73 ? 4.104 -15.541 1.648 1.00 90.06 73 ARG A O 1
ATOM 589 N N . ASP A 1 74 ? 1.902 -15.002 1.470 1.00 91.56 74 ASP A N 1
ATOM 590 C CA . ASP A 1 74 ? 1.482 -15.381 2.822 1.00 91.56 74 ASP A CA 1
ATOM 591 C C . ASP A 1 74 ? 2.419 -14.822 3.910 1.00 91.56 74 ASP A C 1
ATOM 593 O O . ASP A 1 74 ? 2.720 -15.477 4.903 1.00 91.56 74 ASP A O 1
ATOM 597 N N . PHE A 1 75 ? 2.941 -13.606 3.683 1.00 92.12 75 PHE A N 1
ATOM 598 C CA . PHE A 1 75 ? 3.818 -12.920 4.637 1.00 92.12 75 PHE A CA 1
ATOM 599 C C . PHE A 1 75 ? 3.086 -12.591 5.941 1.00 92.12 75 PHE A C 1
ATOM 601 O O . PHE A 1 75 ? 3.701 -12.594 7.003 1.00 92.12 75 PHE A O 1
ATOM 608 N N . VAL A 1 76 ? 1.788 -12.304 5.834 1.00 94.44 76 VAL A N 1
ATOM 609 C CA . VAL A 1 76 ? 0.875 -12.104 6.956 1.00 94.44 76 VAL A CA 1
ATOM 610 C C . VAL A 1 76 ? -0.006 -13.345 7.039 1.00 94.44 76 VAL A C 1
ATOM 612 O O . VAL A 1 76 ? -0.562 -13.779 6.032 1.00 94.44 76 VAL A O 1
ATOM 615 N N . THR A 1 77 ? -0.096 -13.940 8.221 1.00 96.62 77 THR A N 1
ATOM 616 C CA . THR A 1 77 ? -0.979 -15.083 8.489 1.00 96.62 77 THR A CA 1
ATOM 617 C C . THR A 1 77 ? -2.441 -14.647 8.591 1.00 96.62 77 THR A C 1
ATOM 619 O O . THR A 1 77 ? -2.727 -13.482 8.865 1.00 96.62 77 THR A O 1
ATOM 622 N N . GLU A 1 78 ? -3.391 -15.573 8.429 1.00 98.06 78 GLU A N 1
ATOM 623 C CA . GLU A 1 78 ? -4.827 -15.264 8.552 1.00 98.06 78 GLU A CA 1
ATOM 624 C C . GLU A 1 78 ? -5.169 -14.645 9.920 1.00 98.06 78 GLU A C 1
ATOM 626 O O . GLU A 1 78 ? -6.000 -13.738 10.023 1.00 98.06 78 GLU A O 1
ATOM 631 N N . GLU A 1 79 ? -4.506 -15.104 10.984 1.00 97.69 79 GLU A N 1
ATOM 632 C CA . GLU A 1 79 ? -4.675 -14.561 12.328 1.00 97.69 79 GLU A CA 1
ATOM 633 C C . GLU A 1 79 ? -4.170 -13.114 12.444 1.00 97.69 79 GLU A C 1
ATOM 635 O O . GLU A 1 79 ? -4.840 -12.277 13.057 1.00 97.69 79 GLU A O 1
ATOM 640 N N . GLU A 1 80 ? -3.016 -12.802 11.848 1.00 97.00 80 GLU A N 1
ATOM 641 C CA . GLU A 1 80 ? -2.453 -11.446 11.816 1.00 97.00 80 GLU A CA 1
ATOM 642 C C . GLU A 1 80 ? -3.298 -10.507 10.939 1.00 97.00 80 GLU A C 1
ATOM 644 O O . GLU A 1 80 ? -3.566 -9.369 11.331 1.00 97.00 80 GLU A O 1
ATOM 649 N N . GLU A 1 81 ? -3.801 -10.983 9.796 1.00 97.56 81 GLU A N 1
ATOM 650 C CA . GLU A 1 81 ? -4.731 -10.228 8.950 1.00 97.56 81 GLU A CA 1
ATOM 651 C C . GLU A 1 81 ? -6.007 -9.862 9.719 1.00 97.56 81 GLU A C 1
ATOM 653 O O . GLU A 1 81 ? -6.435 -8.703 9.721 1.00 97.56 81 GLU A O 1
ATOM 658 N N . ALA A 1 82 ? -6.601 -10.831 10.423 1.00 98.06 82 ALA A N 1
ATOM 659 C CA . ALA A 1 82 ? -7.793 -10.608 11.234 1.00 98.06 82 ALA A CA 1
ATOM 660 C C . ALA A 1 82 ? -7.540 -9.597 12.365 1.00 98.06 82 ALA A C 1
ATOM 662 O O . ALA A 1 82 ? -8.392 -8.742 12.634 1.00 98.06 82 ALA A O 1
ATOM 663 N N . ALA A 1 83 ? -6.370 -9.663 13.006 1.00 97.69 83 ALA A N 1
ATOM 664 C CA . ALA A 1 83 ? -5.964 -8.728 14.049 1.00 97.69 83 ALA A CA 1
ATOM 665 C C . ALA A 1 83 ? -5.817 -7.290 13.519 1.00 97.69 83 ALA A C 1
ATOM 667 O O . ALA A 1 83 ? -6.359 -6.352 14.114 1.00 97.69 83 ALA A O 1
ATOM 668 N N . LEU A 1 84 ? -5.159 -7.108 12.368 1.00 96.81 84 LEU A N 1
ATOM 669 C CA . LEU A 1 84 ? -5.030 -5.807 11.705 1.00 96.81 84 LEU A CA 1
ATOM 670 C C . LEU A 1 84 ? -6.398 -5.245 11.290 1.00 96.81 84 LEU A C 1
ATOM 672 O O . LEU A 1 84 ? -6.689 -4.069 11.522 1.00 96.81 84 LEU A O 1
ATOM 676 N N . MET A 1 85 ? -7.273 -6.084 10.730 1.00 97.12 85 MET A N 1
ATOM 677 C CA . MET A 1 85 ? -8.621 -5.680 10.317 1.00 97.12 85 MET A CA 1
ATOM 678 C C . MET A 1 85 ? -9.494 -5.254 11.499 1.00 97.12 85 MET A C 1
ATOM 680 O O . MET A 1 85 ? -10.166 -4.221 11.423 1.00 97.12 85 MET A O 1
ATOM 684 N N . ALA A 1 86 ? -9.454 -5.997 12.609 1.00 97.75 86 ALA A N 1
ATOM 685 C CA . ALA A 1 86 ? -10.186 -5.654 13.826 1.00 97.75 86 ALA A CA 1
ATOM 686 C C . ALA A 1 86 ? -9.756 -4.293 14.401 1.00 97.75 86 ALA A C 1
ATOM 688 O O . ALA A 1 86 ? -10.580 -3.567 14.966 1.00 97.75 86 ALA A O 1
ATOM 689 N N . GLU A 1 87 ? -8.482 -3.929 14.238 1.00 97.38 87 GLU A N 1
ATOM 690 C CA . GLU A 1 87 ? -7.953 -2.641 14.672 1.00 97.38 87 GLU A CA 1
ATOM 691 C C . GLU A 1 87 ? -8.305 -1.487 13.709 1.00 97.38 87 GLU A C 1
ATOM 693 O O . GLU A 1 87 ? -8.676 -0.400 14.164 1.00 97.38 87 GLU A O 1
ATOM 698 N N . LEU A 1 88 ? -8.222 -1.702 12.391 1.00 96.69 88 LEU A N 1
ATOM 699 C CA . LEU A 1 88 ? -8.365 -0.644 11.379 1.00 96.69 88 LEU A CA 1
ATOM 700 C C . LEU A 1 88 ? -9.818 -0.369 10.950 1.00 96.69 88 LEU A C 1
ATOM 702 O O . LEU A 1 88 ? -10.203 0.796 10.775 1.00 96.69 88 LEU A O 1
ATOM 706 N N . GLU A 1 89 ? -10.643 -1.410 10.785 1.00 97.19 89 GLU A N 1
ATOM 707 C CA . GLU A 1 89 ? -11.994 -1.287 10.214 1.00 97.19 89 GLU A CA 1
ATOM 708 C C . GLU A 1 89 ? -12.896 -0.287 10.966 1.00 97.19 89 GLU A C 1
ATOM 710 O O . GLU A 1 89 ? -13.553 0.524 10.298 1.00 97.19 89 GLU A O 1
ATOM 715 N N . PRO A 1 90 ? -12.944 -0.253 12.317 1.00 96.62 90 PRO A N 1
ATOM 716 C CA . PRO A 1 90 ? -13.853 0.639 13.041 1.00 96.62 90 PRO A CA 1
ATOM 717 C C . PRO A 1 90 ? -13.676 2.124 12.700 1.00 96.62 90 PRO A C 1
ATOM 719 O O . PRO A 1 90 ? -14.654 2.879 12.711 1.00 96.62 90 PRO A O 1
ATOM 722 N N . THR A 1 91 ? -12.445 2.539 12.394 1.00 95.88 91 THR A N 1
ATOM 723 C CA . THR A 1 91 ? -12.115 3.921 12.027 1.00 95.88 91 THR A CA 1
ATOM 724 C C . THR A 1 91 ? -12.418 4.169 10.554 1.00 95.88 91 THR A C 1
ATOM 726 O O . THR A 1 91 ? -13.237 5.034 10.237 1.00 95.88 91 THR A O 1
ATOM 729 N N . LEU A 1 92 ? -11.844 3.361 9.655 1.00 97.12 92 LEU A N 1
ATOM 730 C CA . LEU A 1 92 ? -11.985 3.533 8.203 1.00 97.12 92 LEU A CA 1
ATOM 731 C C . LEU A 1 92 ? -13.450 3.475 7.748 1.00 97.12 92 LEU A C 1
ATOM 733 O O . LEU A 1 92 ? -13.887 4.242 6.886 1.00 97.12 92 LEU A O 1
ATOM 737 N N . LYS A 1 93 ? -14.264 2.618 8.374 1.00 96.94 93 LYS A N 1
ATOM 738 C CA . LYS A 1 93 ? -15.678 2.448 8.016 1.00 96.94 93 LYS A CA 1
ATOM 739 C C . LYS A 1 93 ? -16.525 3.698 8.258 1.00 96.94 93 LYS A C 1
ATOM 741 O O . LYS A 1 93 ? -17.529 3.881 7.570 1.00 96.94 93 LYS A O 1
ATOM 746 N N . ARG A 1 94 ? -16.124 4.555 9.203 1.00 97.06 94 ARG A N 1
ATOM 747 C CA . ARG A 1 94 ? -16.812 5.816 9.538 1.00 97.06 94 ARG A CA 1
ATOM 748 C C . ARG A 1 94 ? -16.417 6.974 8.621 1.00 97.06 94 ARG A C 1
ATOM 750 O O . ARG A 1 94 ? -17.119 7.983 8.593 1.00 97.06 94 ARG A O 1
ATOM 757 N N . MET A 1 95 ? -15.315 6.839 7.889 1.00 97.19 95 MET A N 1
ATOM 758 C CA . MET A 1 95 ? -14.832 7.855 6.958 1.00 97.19 95 MET A CA 1
ATOM 759 C C . MET A 1 95 ? -15.660 7.857 5.672 1.00 97.19 95 MET A C 1
ATOM 761 O O . MET A 1 95 ? -16.207 6.830 5.260 1.00 97.19 95 MET A O 1
ATOM 765 N N . ARG A 1 96 ? -15.754 9.026 5.035 1.00 97.00 96 ARG A N 1
ATOM 766 C CA . ARG A 1 96 ? -16.334 9.160 3.695 1.00 97.00 96 ARG A CA 1
ATOM 767 C C . ARG A 1 96 ? -15.280 8.785 2.659 1.00 97.00 96 ARG A C 1
ATOM 769 O O . ARG A 1 96 ? -14.098 8.976 2.903 1.00 97.00 96 ARG A O 1
ATOM 776 N N . TYR A 1 97 ? -15.725 8.254 1.527 1.00 97.19 97 TYR A N 1
ATOM 777 C CA . TYR A 1 97 ? -14.838 8.034 0.391 1.00 97.19 97 TYR A CA 1
ATOM 778 C C . TYR A 1 97 ? -14.418 9.355 -0.244 1.00 97.19 97 TYR A C 1
ATOM 780 O O . TYR A 1 97 ? -15.248 10.254 -0.405 1.00 97.19 97 TYR A O 1
ATOM 788 N N . GLU A 1 98 ? -13.158 9.411 -0.651 1.00 94.06 98 GLU A N 1
ATOM 789 C CA . GLU A 1 98 ? -12.563 10.514 -1.389 1.00 94.06 98 GLU A CA 1
ATOM 790 C C . GLU A 1 98 ? -12.374 10.135 -2.860 1.00 94.06 98 GLU A C 1
ATOM 792 O O . GLU A 1 98 ? -12.064 8.989 -3.203 1.00 94.06 98 GLU A O 1
ATOM 797 N N . TYR A 1 99 ? -12.618 11.107 -3.737 1.00 92.56 99 TYR A N 1
ATOM 798 C CA . TYR A 1 99 ? -12.611 10.916 -5.191 1.00 92.56 99 TYR A CA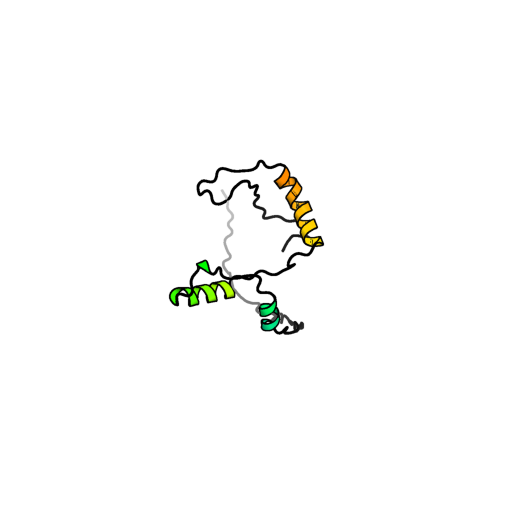 1
ATOM 799 C C . TYR A 1 99 ? -11.783 11.968 -5.928 1.00 92.56 99 TYR A C 1
ATOM 801 O O . TYR A 1 99 ? -11.233 11.652 -6.982 1.00 92.56 99 TYR A O 1
ATOM 809 N N . ASP A 1 100 ? -11.659 13.169 -5.358 1.00 89.12 100 ASP A N 1
ATOM 810 C CA . ASP A 1 100 ? -10.919 14.274 -5.953 1.00 89.12 100 ASP A CA 1
ATOM 811 C C . ASP A 1 100 ? -9.516 14.346 -5.337 1.00 89.12 100 ASP A C 1
ATOM 813 O O . ASP A 1 100 ? -9.357 14.646 -4.154 1.00 89.12 100 ASP A O 1
ATOM 817 N N . HIS A 1 101 ? -8.498 14.074 -6.154 1.00 85.56 101 HIS A N 1
ATOM 818 C CA . HIS A 1 101 ? -7.089 14.262 -5.812 1.00 85.56 101 HIS A CA 1
ATOM 819 C C . HIS A 1 101 ? -6.424 15.124 -6.885 1.00 85.56 101 HIS A C 1
ATOM 821 O O . HIS A 1 101 ? -6.724 14.988 -8.070 1.00 85.56 101 HIS A O 1
ATOM 827 N N . TRP A 1 102 ? -5.540 16.034 -6.478 1.00 85.81 102 TRP A N 1
ATOM 828 C CA . TRP A 1 102 ? -4.972 17.055 -7.367 1.00 85.81 102 TRP A CA 1
ATOM 829 C C . TRP A 1 102 ? -4.119 16.473 -8.509 1.00 85.81 102 TRP A C 1
ATOM 831 O O . TRP A 1 102 ? -4.004 17.099 -9.560 1.00 85.81 102 TRP A O 1
ATOM 841 N N . ASP A 1 103 ? -3.551 15.284 -8.314 1.00 90.50 103 ASP A N 1
ATOM 842 C CA . ASP A 1 103 ? -2.778 14.525 -9.302 1.00 90.50 103 ASP A CA 1
ATOM 843 C C . ASP A 1 103 ? -3.535 13.316 -9.865 1.00 90.50 103 ASP A C 1
ATOM 845 O O . ASP A 1 103 ? -3.049 12.659 -10.786 1.00 90.50 103 ASP A O 1
ATOM 849 N N . ASN A 1 104 ? -4.734 13.043 -9.339 1.00 89.44 104 ASN A N 1
ATOM 850 C CA . ASN A 1 104 ? -5.598 11.962 -9.785 1.00 89.44 104 ASN A CA 1
ATOM 851 C C . ASN A 1 104 ? -4.889 10.582 -9.740 1.00 89.44 104 ASN A C 1
ATOM 853 O O . ASN A 1 104 ? -5.082 9.755 -10.631 1.00 89.44 104 ASN A O 1
ATOM 857 N N . ALA A 1 105 ? -4.027 10.353 -8.738 1.00 94.25 105 ALA A N 1
ATOM 858 C CA . ALA A 1 105 ? -3.282 9.098 -8.586 1.00 94.25 105 ALA A CA 1
ATOM 859 C C . ALA A 1 105 ? -4.078 7.992 -7.865 1.00 94.25 105 ALA A C 1
ATOM 861 O O . ALA A 1 105 ? -3.912 6.810 -8.171 1.00 94.25 105 ALA A O 1
ATOM 862 N N . ILE A 1 106 ? -4.949 8.360 -6.917 1.00 93.25 106 ILE A N 1
ATOM 863 C CA . ILE A 1 106 ? -5.760 7.434 -6.111 1.00 93.25 106 ILE A CA 1
ATOM 864 C C . ILE A 1 106 ? -7.232 7.863 -6.176 1.00 93.25 106 ILE A C 1
ATOM 866 O O . ILE A 1 106 ? -7.547 9.049 -6.075 1.00 93.25 106 ILE A O 1
ATOM 870 N N . HIS A 1 107 ? -8.146 6.896 -6.325 1.00 94.69 107 HIS A N 1
ATOM 871 C CA . HIS A 1 107 ? -9.588 7.138 -6.454 1.00 94.69 107 HIS A CA 1
ATOM 872 C C . HIS A 1 107 ? -10.424 6.213 -5.585 1.00 94.69 107 HIS A C 1
ATOM 874 O O . HIS A 1 107 ? -10.114 5.031 -5.454 1.00 94.69 107 HIS A O 1
ATOM 880 N N . GLY A 1 108 ? -11.536 6.738 -5.062 1.00 95.25 108 GLY A N 1
ATOM 881 C CA . GLY A 1 108 ? -12.515 5.949 -4.316 1.00 95.25 108 GLY A CA 1
ATOM 882 C C . GLY A 1 108 ? -11.921 5.343 -3.050 1.00 95.25 108 GLY A C 1
ATOM 883 O O . GLY A 1 108 ? -12.192 4.186 -2.732 1.00 95.25 108 GLY A O 1
ATOM 884 N N . PHE A 1 109 ? -11.098 6.110 -2.338 1.00 95.56 109 PHE A N 1
ATOM 885 C CA . PHE A 1 109 ? -10.304 5.619 -1.215 1.00 95.56 109 PHE A CA 1
ATOM 886 C C . PHE A 1 109 ? -10.763 6.203 0.124 1.00 95.56 109 PHE A C 1
ATOM 888 O O . PHE A 1 109 ? -11.552 7.147 0.189 1.00 95.56 109 PHE A O 1
ATOM 895 N N . ARG A 1 110 ? -10.291 5.576 1.203 1.00 96.12 110 ARG A N 1
ATOM 896 C CA . ARG A 1 110 ? -10.312 6.093 2.575 1.00 96.12 110 ARG A CA 1
ATOM 897 C C . ARG A 1 110 ? -8.958 5.755 3.175 1.00 96.12 110 ARG A C 1
ATOM 899 O O . ARG A 1 110 ? -8.526 4.611 3.043 1.00 96.12 110 ARG A O 1
ATOM 906 N N . GLU A 1 111 ? -8.321 6.704 3.837 1.00 95.38 111 GLU A N 1
ATOM 907 C CA . GLU A 1 111 ? -6.978 6.514 4.383 1.00 95.38 111 GLU A CA 1
ATOM 908 C C . GLU A 1 111 ? -6.866 7.037 5.812 1.00 95.38 111 GLU A C 1
ATOM 910 O O . GLU A 1 111 ? -7.647 7.872 6.253 1.00 95.38 111 GLU A O 1
ATOM 915 N N . THR A 1 112 ? -5.895 6.521 6.556 1.00 94.81 112 THR A N 1
ATOM 916 C CA . THR A 1 112 ? -5.533 7.039 7.873 1.00 94.81 112 THR A CA 1
ATOM 917 C C . THR A 1 112 ? -4.032 6.893 8.053 1.00 94.81 112 THR A C 1
ATOM 919 O O . THR A 1 112 ? -3.468 5.846 7.744 1.00 94.81 112 THR A O 1
ATOM 922 N N . GLU A 1 113 ? -3.388 7.907 8.621 1.00 95.94 113 GLU A N 1
ATOM 923 C CA . GLU A 1 113 ? -2.021 7.787 9.129 1.00 95.94 113 GLU A CA 1
ATOM 924 C C . GLU A 1 113 ? -2.075 7.279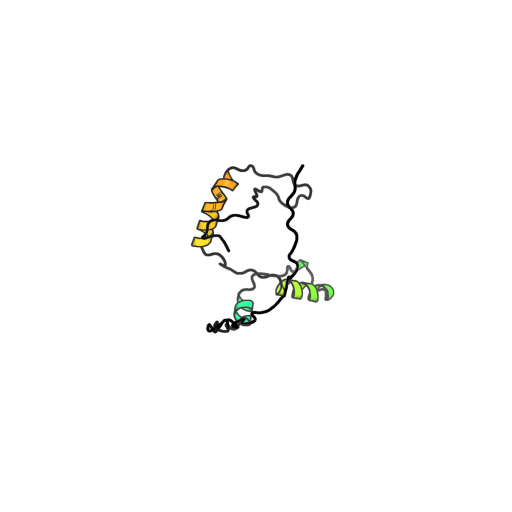 10.575 1.00 95.94 113 GLU A C 1
ATOM 926 O O . GLU A 1 113 ? -2.870 7.772 11.382 1.00 95.94 113 GLU A O 1
ATOM 931 N N . ARG A 1 114 ? -1.259 6.278 10.926 1.00 92.06 114 ARG A N 1
ATOM 932 C CA . ARG A 1 114 ? -1.166 5.767 12.303 1.00 92.06 114 ARG A CA 1
ATOM 933 C C . ARG A 1 114 ? 0.274 5.508 12.703 1.00 92.06 114 ARG A C 1
ATOM 935 O O . ARG A 1 114 ? 1.022 4.836 12.003 1.00 92.06 114 ARG A O 1
ATOM 942 N N . SER A 1 115 ? 0.617 6.004 13.884 1.00 93.31 115 SER A N 1
ATOM 943 C CA . SER A 1 115 ? 1.894 5.761 14.559 1.00 93.31 115 SER A CA 1
ATOM 944 C C . SER A 1 115 ? 1.754 4.905 15.820 1.00 93.31 115 SER A C 1
ATOM 946 O O . SER A 1 115 ? 2.758 4.456 16.356 1.00 93.31 115 SER A O 1
ATOM 948 N N . SER A 1 116 ? 0.526 4.683 16.303 1.00 94.06 116 SER A N 1
ATOM 949 C CA . SER A 1 116 ? 0.231 3.888 17.497 1.00 94.06 116 SER A CA 1
ATOM 950 C C . SER A 1 116 ? -0.622 2.684 17.120 1.00 94.06 116 SER A C 1
ATOM 952 O O . SER A 1 116 ? -1.673 2.842 16.491 1.00 94.06 116 SER A O 1
ATOM 954 N N . TRP A 1 117 ? -0.154 1.509 17.532 1.00 96.50 117 TRP A N 1
ATOM 955 C CA . TRP A 1 117 ? -0.730 0.201 17.235 1.00 96.50 117 TRP A CA 1
ATOM 956 C C . TRP A 1 117 ? -1.055 -0.546 18.526 1.00 96.50 117 TRP A C 1
ATOM 958 O O . TRP A 1 117 ? -0.546 -0.201 19.597 1.00 96.50 117 TRP A O 1
ATOM 968 N N . GLN A 1 118 ? -1.918 -1.558 18.452 1.00 95.56 118 GLN A N 1
ATOM 969 C CA . GLN A 1 118 ? -2.063 -2.481 19.572 1.00 95.56 118 GLN A CA 1
ATOM 970 C C . GLN A 1 118 ? -0.770 -3.285 19.763 1.00 95.56 118 GLN A C 1
ATOM 972 O O . GLN A 1 118 ? -0.100 -3.574 18.777 1.00 95.56 118 GLN A O 1
ATOM 977 N N . PRO A 1 119 ? -0.437 -3.721 20.994 1.00 95.94 119 PRO A N 1
ATOM 978 C CA . PRO A 1 119 ? 0.841 -4.384 21.267 1.00 95.94 119 PRO A CA 1
ATOM 979 C C . PRO A 1 119 ? 1.141 -5.630 20.421 1.00 95.94 119 PRO A C 1
ATOM 981 O O . PRO A 1 119 ? 2.297 -6.003 20.289 1.00 95.94 119 PRO A O 1
ATOM 984 N N . HIS A 1 120 ? 0.119 -6.302 19.880 1.00 93.69 120 HIS A N 1
ATOM 985 C CA . HIS A 1 120 ? 0.293 -7.470 19.008 1.00 93.69 120 HIS A CA 1
ATOM 986 C C . HIS A 1 120 ? 0.452 -7.117 17.518 1.00 93.69 120 HIS A C 1
ATOM 988 O O . HIS A 1 120 ? 0.818 -7.988 16.743 1.00 93.69 120 HIS A O 1
ATOM 994 N N . ASN A 1 121 ? 0.190 -5.863 17.137 1.00 95.19 121 ASN A N 1
ATOM 995 C CA . ASN A 1 121 ? 0.396 -5.305 15.796 1.00 95.19 121 ASN A CA 1
ATOM 996 C C . ASN A 1 121 ? 1.546 -4.272 15.780 1.00 95.19 121 ASN A C 1
ATOM 998 O O . ASN A 1 121 ? 1.744 -3.572 14.789 1.00 95.19 121 ASN A O 1
ATOM 1002 N N . GLU A 1 122 ? 2.264 -4.120 16.895 1.00 91.19 122 GLU A N 1
ATOM 1003 C CA . GLU A 1 122 ? 3.423 -3.236 17.026 1.00 91.19 122 GLU A CA 1
ATOM 1004 C C . GLU A 1 122 ? 4.702 -3.993 16.627 1.00 91.19 122 GLU A C 1
ATOM 1006 O O . GLU A 1 122 ? 4.839 -5.179 16.929 1.00 91.19 122 GLU A O 1
ATOM 1011 N N . ALA A 1 123 ? 5.608 -3.311 15.917 1.00 76.00 123 ALA A N 1
ATOM 1012 C CA . ALA A 1 123 ? 6.847 -3.875 15.369 1.00 76.00 123 ALA A CA 1
ATOM 1013 C C . ALA A 1 123 ? 8.042 -3.782 16.332 1.00 76.00 123 ALA A C 1
ATOM 1015 O O . ALA A 1 123 ? 8.144 -2.770 17.065 1.00 76.00 123 ALA A O 1
#

Organism: Pectinophora gossypiella (NCBI:txid13191)

Sequence (123 aa):
MRLLTFSFLKNCKFKSILYGVPRRLRSDTALPKIEDDKIKEEMSLVEISPSWGDAPEHAALRAAVLRDLHVTRDFVTEEEEAALMAELEPTLKRMRYEYDHWDNAIHGFRETERSSWQPHNEA

InterPro domains:
  IPR032870 Alpha-ketoglutarate-dependent dioxygenase alkB homologue 7-like [PTHR21052] (37-122)
  IPR037151 Alpha-ketoglutarate-dependent dioxygenase AlkB-like superfamily [G3DSA:2.60.120.590] (54-123)

=== Feature glossary ===
Legend for the data blocks above and below:

— What the protein is —

The amino-acid sequence is the protein's primary structure: the linear order of residues from the N-terminus to the C-terminus, written in one-letter code. Everything else here — the 3D coordinates, the secondary structure, the domain annotations — is ultimately a consequence of this string.

Functional annotations link the protein to curated databases. InterPro entries identify conserved domains and families by matching the sequence against member-database signatures (Pfam, PROSITE, CDD, …). Gene Ontology (GO) terms describe molecular function, biological process, and cellular component in a controlled vocabulary. CATH places the structure in a hierarchical fold classification (Class/Architecture/Topology/Homologous-superfamily). The organism is the source species.

— Where its atoms are —

Atomic coordinates in PDBx/mmCIF format — the same representation the Protein Data Bank distributes. Each line of the _atom_site loop places one backbone atom in Cartesian space (units: ångströms, origin: arbitrary).

The six renders are orthographic views along the three Cartesian axes in both directions. Representation (cartoon, sticks, or surface) and color scheme (sequence-rainbow or by-chain) vary across proteins so the training set covers all the common visualization conventions.

— Local backbone conformation —

Eight-state secondary structure (DSSP): H is the canonical α-helix, G the tighter 3₁₀-helix, I the wider π-helix; E/B are β-structure, T and S are turns and bends, and '-' is everything else. DSSP derives these from the pattern of main-chain N–H···O=C hydrogen bonds, not from the sequence.

Three-state secondary structure (P-SEA) collapses the eight DSSP classes into helix (a), strand (b), and coil (c). P-SEA assigns these from Cα geometry alone — di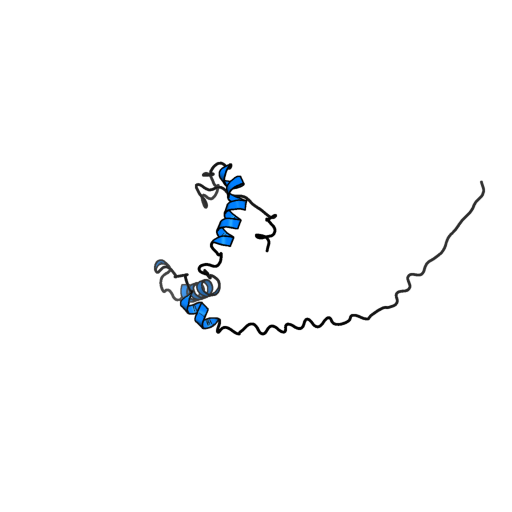stances and angles — without requiring backbone oxygens, so it works on any Cα trace.

φ (phi) and ψ (psi) are the two rotatable backbone dihedrals per residue: φ is the C(i-1)–N–Cα–C torsion, ψ is the N–Cα–C–N(i+1) torsion, both in degrees on (−180°, 180°]. α-helical residues cluster near (−60°, −45°); β-strand residues near (−120°, +130°). A Ramachandran plot is simply a scatter of (φ, ψ) for every residue.

— Global shape and packing —

The geometric summary reports three shape descriptors. Rg (radius of gyration) measures how spread out the Cα atoms are about their centre of mass; compact globular proteins have small Rg, elongated or unfolded ones large. Cα contacts (<8 Å, |i−j|>4) count long-range residue pairs in spatial proximity — high for tightly packed folds, near zero for rods or random coil. The bounding-box extents give the protein's footprint along x, y, z in Å.

SASA measures how much of the protein is reachable by solvent. It is computed by rolling a water-sized probe over the atomic surface and summing the exposed area (Å²). Per-residue SASA distinguishes core (buried, low SASA) from surface (exposed, high SASA) residues; total SASA is a whole-molecule size measure.

Plot images: a contact map (which residues are close in 3D, as an N×N binary image), a Ramachandran scatter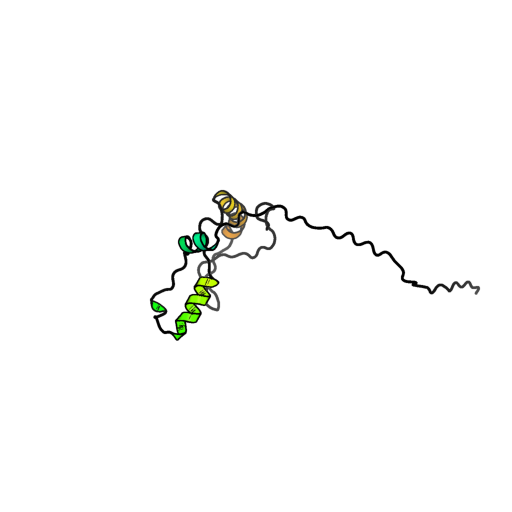 (backbone torsion angles, revealing secondary-structure composition at a glance), and — for AlphaFold structures — a PAE heatmap (pairwise prediction confidence).

— Structural neighborhood —

A 3Di character summarizes, for each residue, the relative orientation of the Cα frame of its nearest spatial neighbor. Because it encodes fold topology rather than chemistry, 3Di alignments detect remote structural similarity that sequence alignment misses.

The Foldseek neighbor list gives the closest experimentally determined structures in the PDB, ranked by structural alignment. TM-score near 1 means near-identical fold; near 0.3 means only rough topology match. This is how one finds what a novel AlphaFold prediction most resembles in the solved-structure universe.

— Confidence and disorder —

For AlphaFold models, the B-factor field carries pLDDT — the model's own estimate of local accuracy on a 0–100 scale. Regions with pLDDT<50 should be treated as essentially unmodeled; they often correspond to intrinsically disordered segments.

Crystallographic B-factors measure how much each atom's electron density is smeared out, in Å². They rise in mobile loops and surface residues and fall in the buried interior. In AlphaFold models this column is repurposed to hold pLDDT instead.

Predicted Aligned Error (PAE) is an AlphaFold confidence matrix: entry (i, j) is the expected error in the position of residue j, in ångströms, when the prediction is superimposed on the true structure at residue i. Low PAE within a block of residues means that block is internally rigid and well-predicted; high PAE between two blocks means their relative placement is uncertain even if each block individually is confident.